Protein AF-A0AB35VF20-F1 (afdb_monomer)

Mean predicted aligned error: 8.43 Å

Secondary structure (DSSP, 8-state):
--HHHHHHHHHHHHHGGG--PPPSEEEEEE--B--SSS-EEEEEETTEEPPPB-TT-B-S--EEEEEEESS--TT----EEEEE--

Nearest PDB structures (foldseek):
  2jdp-assembly1_D  TM=2.711E-01  e=8.331E+00  Pseudomonas aeruginosa
  8oxy-assembly1_A  TM=2.132E-01  e=3.254E+00  Homo sapiens
  2dck-assembly1_A  TM=2.439E-01  e=7.459E+00  Bacillus sp. 41M-1
  7ay3-assembly1_A  TM=2.221E-01  e=5.657E+00  uncultured bacterium

Radius of gyration: 23.69 Å; Cα contacts (8 Å, |Δi|>4): 140; chains: 1; bounding box: 46×30×74 Å

Solvent-accessible surface area (backbone atoms only — not comparable to full-atom values): 5315 Å² total; per-residue (Å²): 145,73,65,70,63,58,56,53,51,54,52,56,60,63,60,60,77,74,71,77,75,81,68,69,56,40,76,40,71,30,69,50,73,39,92,41,88,49,32,35,73,43,37,25,40,72,86,30,58,44,59,76,28,49,46,64,27,51,61,98,58,70,26,80,46,35,83,37,64,64,68,88,60,92,88,77,78,81,53,77,50,72,46,58,56,132

Foldseek 3Di:
DPPPVVVVVVVVVVVVVPDDDDDQKDWAWDWDAAAAQWWWPWKDKQNHTFDTAHHRGTDPDTDIGDIDGPDDDPPDDIDMDTDTDD

Sequence (86 aa):
MRRPLALCLLTCLALQACSQSLPDRLGAPIEGYSHTSAAINYFMVNGNGGPNIGPYGGGGSQNCCVSLPRQWHPGLTVVVEWEKDP

pLDDT: mean 87.89, std 10.26, range [52.72, 97.81]

Structure (mmCIF, N/CA/C/O backbone):
data_AF-A0AB35VF20-F1
#
_entry.id   AF-A0AB35VF20-F1
#
loop_
_atom_site.group_PDB
_atom_site.id
_atom_site.type_symbol
_atom_site.label_atom_id
_atom_site.label_alt_id
_atom_site.label_comp_id
_atom_site.label_asym_id
_atom_site.label_entity_id
_atom_site.label_seq_id
_atom_site.pdbx_PDB_ins_code
_atom_site.Cartn_x
_atom_site.Cartn_y
_atom_site.Cartn_z
_atom_site.occupancy
_atom_site.B_iso_or_equiv
_atom_site.auth_seq_id
_atom_site.auth_comp_id
_atom_site.auth_asym_id
_atom_site.auth_atom_id
_atom_site.pdbx_PDB_model_num
ATOM 1 N N . MET A 1 1 ? -33.417 16.621 54.700 1.00 52.72 1 MET A N 1
ATOM 2 C CA . MET A 1 1 ? -32.836 15.345 54.220 1.00 52.72 1 MET A CA 1
ATOM 3 C C . MET A 1 1 ? -32.969 15.218 52.691 1.00 52.72 1 MET A C 1
ATOM 5 O O . MET A 1 1 ? -33.773 14.430 52.225 1.00 52.72 1 MET A O 1
ATOM 9 N N . ARG A 1 2 ? -32.269 16.035 51.879 1.00 59.03 2 ARG A N 1
ATOM 10 C CA . ARG A 1 2 ? -32.345 15.964 50.389 1.00 59.03 2 ARG A CA 1
ATOM 11 C C . ARG A 1 2 ? -31.007 16.193 49.657 1.00 59.03 2 ARG A C 1
ATOM 13 O O . ARG A 1 2 ? -30.950 16.108 48.440 1.00 59.03 2 ARG A O 1
ATOM 20 N N . ARG A 1 3 ? -29.922 16.465 50.391 1.00 60.81 3 ARG A N 1
ATOM 21 C CA . ARG A 1 3 ? -28.596 16.801 49.842 1.00 60.81 3 ARG A CA 1
ATOM 22 C C . ARG A 1 3 ? -27.704 15.628 49.375 1.00 60.81 3 ARG A C 1
ATOM 24 O O . ARG A 1 3 ? -26.896 15.887 48.490 1.00 60.81 3 ARG A O 1
ATOM 31 N N . PRO A 1 4 ? -27.808 14.378 49.881 1.00 63.34 4 PRO A N 1
ATOM 32 C CA . PRO A 1 4 ? -26.847 13.337 49.497 1.00 63.34 4 PRO A CA 1
ATOM 33 C C . PRO A 1 4 ? -27.094 12.813 48.075 1.00 63.34 4 PRO A C 1
ATOM 35 O O . PRO A 1 4 ? -26.150 12.447 47.385 1.00 63.34 4 PRO A O 1
ATOM 38 N N . LEU A 1 5 ? -28.347 12.848 47.606 1.00 70.62 5 LEU A N 1
ATOM 39 C CA . LEU A 1 5 ? -28.724 12.356 46.280 1.00 70.62 5 LEU A CA 1
ATOM 40 C C . LEU A 1 5 ? -28.141 13.225 45.153 1.00 70.62 5 LEU A C 1
ATOM 42 O O . LEU A 1 5 ? -27.648 12.700 44.163 1.00 70.62 5 LEU A O 1
ATOM 46 N N . ALA A 1 6 ? -28.156 14.552 45.329 1.00 75.56 6 ALA A N 1
ATOM 47 C CA . ALA A 1 6 ? -27.643 15.502 44.342 1.00 75.56 6 ALA A CA 1
ATOM 48 C C . ALA A 1 6 ? -26.118 15.403 44.176 1.00 75.56 6 ALA A C 1
ATOM 50 O O . ALA A 1 6 ? -25.621 15.443 43.054 1.00 75.56 6 ALA A O 1
ATOM 51 N N . LEU A 1 7 ? -25.385 15.220 45.281 1.00 76.81 7 LEU A N 1
ATOM 52 C CA . LEU A 1 7 ? -23.930 15.047 45.254 1.00 76.81 7 LEU A CA 1
ATOM 53 C C . LEU A 1 7 ? -23.536 13.732 44.565 1.00 76.81 7 LEU A C 1
ATOM 55 O O . LEU A 1 7 ? -22.613 13.717 43.760 1.00 76.81 7 LEU A O 1
ATOM 59 N N . CYS A 1 8 ? -24.287 12.658 44.824 1.00 77.50 8 CYS A N 1
ATOM 60 C CA . CYS A 1 8 ? -24.078 11.355 44.197 1.00 77.50 8 CYS A CA 1
ATOM 61 C C . CYS A 1 8 ? -24.361 11.390 42.680 1.00 77.50 8 CYS A C 1
ATOM 63 O O . CYS A 1 8 ? -23.612 10.825 41.885 1.00 77.50 8 CYS A O 1
ATOM 65 N N . LEU A 1 9 ? -25.396 12.123 42.255 1.00 79.25 9 LEU A N 1
ATOM 66 C CA . LEU A 1 9 ? -25.720 12.303 40.837 1.00 79.25 9 LEU A CA 1
ATOM 67 C C . LEU A 1 9 ? -24.614 13.066 40.086 1.00 79.25 9 LEU A C 1
ATOM 69 O O . LEU A 1 9 ? -24.210 12.654 39.001 1.00 79.25 9 LEU A O 1
ATOM 73 N N . LEU A 1 10 ? -24.097 14.143 40.689 1.00 80.75 10 LEU A N 1
ATOM 74 C CA .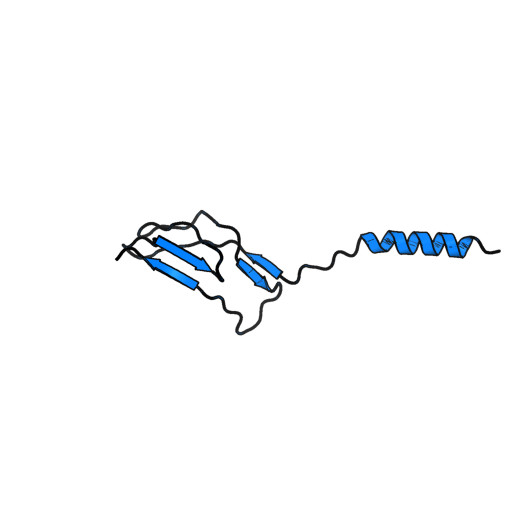 LEU A 1 10 ? -22.997 14.949 40.144 1.00 80.75 10 LEU A CA 1
ATOM 75 C C . LEU A 1 10 ? -21.706 14.134 40.002 1.00 80.75 10 LEU A C 1
ATOM 77 O O . LEU A 1 10 ? -21.025 14.248 38.985 1.00 80.75 10 LEU A O 1
ATOM 81 N N . THR A 1 11 ? -21.396 13.269 40.974 1.00 79.19 11 THR A N 1
ATOM 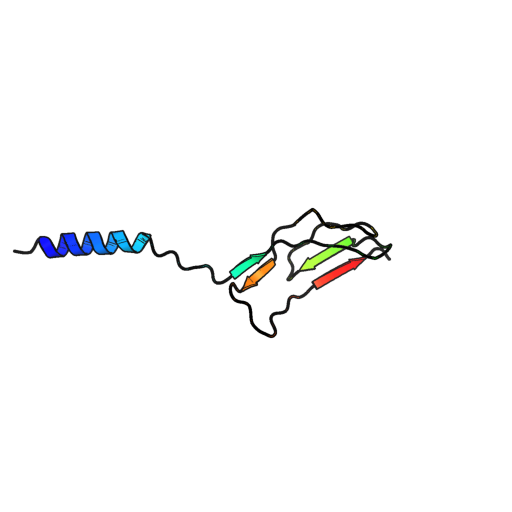82 C CA . THR A 1 11 ? -20.249 12.358 40.865 1.00 79.19 11 THR A CA 1
ATOM 83 C C . THR A 1 11 ? -20.442 11.332 39.749 1.00 79.19 11 THR A C 1
ATOM 85 O O . THR A 1 11 ? -19.531 11.136 38.955 1.00 79.19 11 THR A O 1
ATOM 88 N N . CYS A 1 12 ? -21.626 10.731 39.606 1.00 75.94 12 CYS A N 1
ATOM 89 C CA . CYS A 1 12 ? -21.882 9.756 38.542 1.00 75.94 12 CYS A CA 1
ATOM 90 C C . CYS A 1 12 ? -21.798 10.372 37.135 1.00 75.94 12 CYS A C 1
ATOM 92 O O . CYS A 1 12 ? -21.268 9.737 36.227 1.00 75.94 12 CYS A O 1
ATOM 94 N N . LEU A 1 13 ? -22.271 11.612 36.960 1.00 75.06 13 LEU A N 1
ATOM 95 C CA . LEU A 1 13 ? -22.146 12.365 35.705 1.00 75.06 13 LEU A CA 1
ATOM 96 C C . LEU A 1 13 ? -20.680 12.677 35.363 1.00 75.06 13 LEU A C 1
ATOM 98 O O . LEU A 1 13 ? -20.290 12.569 34.204 1.00 75.06 13 LEU A O 1
ATOM 102 N N . ALA A 1 14 ? -19.849 12.994 36.362 1.00 74.88 14 ALA A N 1
ATOM 103 C CA . ALA A 1 14 ? -18.418 13.227 36.160 1.00 74.88 14 ALA A CA 1
ATOM 104 C C . ALA A 1 14 ? -17.647 11.954 35.751 1.00 74.88 14 ALA A C 1
ATOM 106 O O . ALA A 1 14 ? -16.653 12.049 35.034 1.00 74.88 14 ALA A O 1
ATOM 107 N N . LEU A 1 15 ? -18.111 10.761 36.149 1.00 69.50 15 LEU A N 1
ATOM 108 C CA . LEU A 1 15 ? -17.482 9.487 35.770 1.00 69.50 15 LEU A CA 1
ATOM 109 C C . LEU A 1 15 ? -17.764 9.048 34.319 1.00 69.50 15 LEU A C 1
ATOM 111 O O . LEU A 1 15 ? -17.050 8.186 33.807 1.00 69.50 15 LEU A O 1
ATOM 115 N N . GLN A 1 16 ? -18.747 9.633 33.627 1.00 69.50 16 GLN A N 1
ATOM 116 C CA . GLN A 1 16 ? -19.047 9.278 32.229 1.00 69.50 16 GLN A CA 1
ATOM 117 C C . GLN A 1 16 ? -18.024 9.841 31.225 1.00 69.50 16 GLN A C 1
ATOM 119 O O . GLN A 1 16 ? -17.980 9.400 30.080 1.00 69.50 16 GLN A O 1
ATOM 124 N N . ALA A 1 17 ? -17.152 10.766 31.644 1.00 67.19 17 ALA A N 1
ATOM 125 C CA . ALA A 1 17 ? -16.139 11.369 30.774 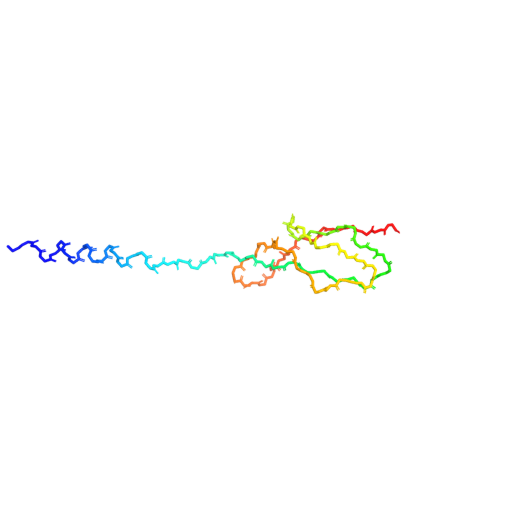1.00 67.19 17 ALA A CA 1
ATOM 126 C C . ALA A 1 17 ? -15.003 10.406 30.360 1.00 67.19 17 ALA A C 1
ATOM 128 O O . ALA A 1 17 ? -14.253 10.711 29.435 1.00 67.19 17 ALA A O 1
ATOM 129 N N . CYS A 1 18 ? -14.874 9.241 31.010 1.00 72.31 18 CYS A N 1
ATOM 130 C CA . CYS A 1 18 ? -13.798 8.277 30.745 1.00 72.31 18 CYS A CA 1
ATOM 131 C C . CYS A 1 18 ? -14.195 7.098 29.840 1.00 72.31 18 CYS A C 1
ATOM 133 O O . CYS A 1 18 ? -13.356 6.238 29.575 1.00 72.31 18 CYS A O 1
ATOM 135 N N . SER A 1 19 ? -15.434 7.018 29.343 1.00 72.69 19 SER A N 1
ATOM 136 C CA . SER A 1 19 ? -15.831 5.942 28.425 1.00 72.69 19 SER A CA 1
ATOM 137 C C . SER A 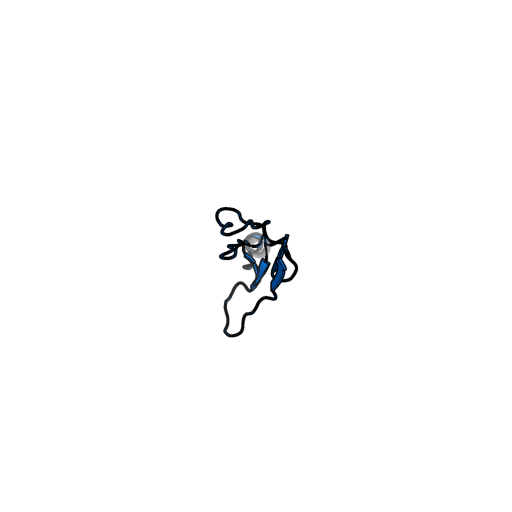1 19 ? -15.573 6.335 26.967 1.00 72.69 19 SER A C 1
ATOM 139 O O . SER A 1 19 ? -16.499 6.692 26.240 1.00 72.69 19 SER A O 1
ATOM 141 N N . GLN A 1 20 ? -14.315 6.286 26.522 1.00 74.31 20 GLN A N 1
ATOM 142 C CA . GLN A 1 20 ? -14.019 6.361 25.089 1.00 74.31 20 GLN A CA 1
ATOM 143 C C . GLN A 1 20 ? -14.375 5.022 24.436 1.00 74.31 20 GLN A C 1
ATOM 145 O O . GLN A 1 20 ? -13.792 3.984 24.751 1.00 74.31 20 GLN A O 1
ATOM 150 N N . SER A 1 21 ? -15.354 5.037 23.531 1.00 81.75 21 SER A N 1
ATOM 151 C CA . SER A 1 21 ? -15.625 3.895 22.661 1.00 81.75 21 SER A CA 1
ATOM 152 C C . SER A 1 21 ? -14.431 3.664 21.737 1.00 81.75 21 SER A C 1
ATOM 154 O O . SER A 1 21 ? -13.875 4.617 21.187 1.00 81.75 21 SER A O 1
ATOM 156 N N . LEU A 1 22 ? -14.054 2.402 21.536 1.00 87.50 22 LEU A N 1
ATOM 157 C CA . LEU A 1 22 ? -13.041 2.052 20.543 1.00 87.50 22 LEU A CA 1
ATOM 158 C C . LEU A 1 22 ? -13.511 2.485 19.144 1.00 87.50 22 LEU A C 1
ATOM 160 O O . LEU A 1 22 ? -14.691 2.316 18.838 1.00 87.50 22 LEU A O 1
ATOM 164 N N . PRO A 1 23 ? -12.618 2.999 18.283 1.00 90.12 23 PRO A N 1
ATOM 165 C CA . PRO A 1 23 ? -12.994 3.366 16.926 1.00 90.12 23 PRO A CA 1
ATOM 166 C C . PRO A 1 23 ? -13.362 2.116 16.119 1.00 90.12 23 PRO A C 1
ATOM 168 O O . PRO A 1 23 ? -12.679 1.094 16.181 1.00 90.12 23 PRO A O 1
ATOM 171 N N . ASP A 1 24 ? -14.426 2.193 15.323 1.00 92.44 24 ASP A N 1
ATOM 172 C CA . ASP A 1 24 ? -14.852 1.072 14.474 1.00 92.44 24 ASP A CA 1
ATOM 173 C C . ASP A 1 24 ? -13.994 0.915 13.213 1.00 92.44 24 ASP A C 1
ATOM 175 O O . ASP A 1 24 ? -14.021 -0.132 12.561 1.00 92.44 24 ASP A O 1
ATOM 179 N N . ARG A 1 25 ? -13.188 1.933 12.887 1.00 93.50 25 ARG A N 1
ATOM 180 C CA . ARG A 1 25 ? -12.223 1.911 11.788 1.00 93.50 25 ARG A CA 1
ATOM 181 C C . ARG A 1 25 ? -10.850 2.375 12.249 1.00 93.50 25 ARG A C 1
ATOM 183 O O . ARG A 1 25 ? -10.737 3.275 13.074 1.00 93.50 25 ARG A O 1
ATOM 190 N N .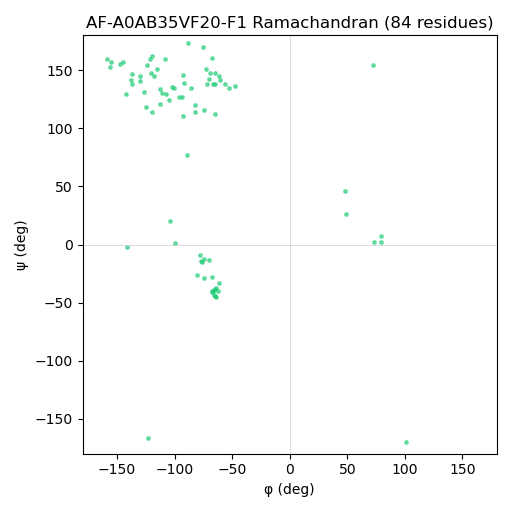 LEU A 1 26 ? -9.814 1.775 11.680 1.00 93.69 26 LEU A N 1
ATOM 191 C CA . LEU A 1 26 ? -8.415 2.097 11.927 1.00 93.69 26 LEU A CA 1
ATOM 192 C C . LEU A 1 26 ? -7.770 2.582 10.626 1.00 93.69 26 LEU A C 1
ATOM 194 O O . LEU A 1 26 ? -8.114 2.107 9.543 1.00 93.69 26 LEU A O 1
ATOM 198 N N . GLY A 1 27 ? -6.842 3.532 10.734 1.00 93.44 27 GLY A N 1
ATOM 199 C CA . GLY A 1 27 ? -5.956 3.887 9.630 1.00 93.44 27 GLY A CA 1
ATOM 200 C C . GLY A 1 27 ? -4.791 2.906 9.583 1.00 93.44 27 GLY A C 1
ATOM 201 O O . GLY A 1 27 ? -4.052 2.802 10.559 1.00 93.44 27 GLY A O 1
ATOM 202 N N . ALA A 1 28 ? -4.637 2.187 8.475 1.00 92.69 28 ALA A N 1
ATOM 203 C CA . ALA A 1 28 ? -3.477 1.340 8.231 1.00 92.69 28 ALA A CA 1
ATOM 204 C C . ALA A 1 28 ? -2.512 2.034 7.255 1.00 92.69 28 ALA A C 1
ATOM 206 O O . ALA A 1 28 ? -2.969 2.604 6.258 1.00 92.69 28 ALA A O 1
ATOM 207 N N . PRO A 1 29 ? -1.196 2.012 7.523 1.00 93.62 29 PRO A N 1
ATOM 208 C CA . PRO A 1 29 ? -0.210 2.562 6.605 1.00 93.62 29 PRO A CA 1
ATOM 209 C C . PRO A 1 29 ? -0.179 1.770 5.294 1.00 93.62 29 PRO A C 1
ATOM 211 O O . PRO A 1 29 ? -0.410 0.561 5.273 1.00 93.62 29 PRO A O 1
ATOM 214 N N . ILE A 1 30 ? 0.117 2.469 4.205 1.00 94.81 30 ILE A N 1
ATOM 215 C CA . ILE A 1 30 ? 0.277 1.911 2.866 1.00 94.81 30 ILE A CA 1
ATOM 216 C C . ILE A 1 30 ? 1.770 1.871 2.548 1.00 94.81 30 ILE A C 1
ATOM 218 O O . ILE A 1 30 ? 2.448 2.898 2.576 1.00 94.81 30 ILE A O 1
ATOM 222 N N . GLU A 1 31 ? 2.263 0.685 2.210 1.00 94.50 31 GLU A N 1
ATOM 223 C CA . GLU A 1 31 ? 3.638 0.429 1.788 1.00 94.50 31 GLU A CA 1
ATOM 224 C C . GLU A 1 31 ? 3.615 -0.374 0.491 1.00 94.50 31 GLU A C 1
ATOM 226 O O . GLU A 1 31 ? 2.769 -1.251 0.308 1.00 94.50 31 GLU A O 1
ATOM 231 N N . GLY A 1 32 ? 4.522 -0.046 -0.423 1.00 93.38 32 GLY A N 1
ATOM 232 C CA . GLY A 1 32 ? 4.601 -0.670 -1.735 1.00 93.38 32 GLY A CA 1
ATOM 233 C C . GLY A 1 32 ? 5.951 -1.333 -1.970 1.00 93.38 32 GLY A C 1
ATOM 234 O O . GLY A 1 32 ? 6.979 -0.848 -1.495 1.00 93.38 32 GLY A O 1
ATOM 235 N N . TYR A 1 33 ? 5.939 -2.424 -2.734 1.00 93.94 33 TYR A N 1
ATOM 236 C CA . TYR A 1 33 ? 7.134 -3.145 -3.162 1.00 93.94 33 TYR A CA 1
ATOM 237 C C . TYR A 1 33 ? 6.951 -3.635 -4.603 1.00 93.94 33 TYR A C 1
ATOM 239 O O . TYR A 1 33 ? 5.930 -4.245 -4.923 1.00 93.94 33 TYR A O 1
ATOM 247 N N . SER A 1 34 ? 7.916 -3.359 -5.482 1.00 93.44 34 SER A N 1
ATOM 248 C CA . SER A 1 34 ? 7.890 -3.761 -6.892 1.00 93.44 34 SER A CA 1
ATOM 249 C C . SER A 1 34 ? 8.944 -4.828 -7.156 1.00 93.44 34 SER A C 1
ATOM 251 O O . SER A 1 34 ? 10.114 -4.656 -6.836 1.00 93.44 34 SER A O 1
ATOM 253 N N . HIS A 1 35 ? 8.537 -5.919 -7.805 1.00 93.62 35 HIS A N 1
ATOM 254 C CA . HIS A 1 35 ? 9.431 -6.978 -8.292 1.00 93.62 35 HIS A CA 1
ATOM 255 C C . HIS A 1 35 ? 9.643 -6.905 -9.811 1.00 93.62 35 HIS A C 1
ATOM 257 O O . HIS A 1 35 ? 9.994 -7.900 -10.443 1.00 93.62 35 HIS A O 1
ATOM 263 N N . THR A 1 36 ? 9.377 -5.747 -10.417 1.00 93.88 36 THR A N 1
ATOM 264 C CA . THR A 1 36 ? 9.424 -5.563 -11.872 1.00 93.88 36 THR A CA 1
ATOM 265 C C . THR A 1 36 ? 10.457 -4.512 -12.264 1.00 93.88 36 THR A C 1
ATOM 267 O O . THR A 1 36 ? 10.876 -3.700 -11.440 1.00 93.88 36 THR A O 1
ATOM 270 N N . SER A 1 37 ? 10.861 -4.517 -13.537 1.00 95.31 37 SER A N 1
ATOM 271 C CA . SER A 1 37 ? 11.791 -3.531 -14.096 1.00 95.31 37 SER A CA 1
ATOM 272 C C . SER A 1 37 ? 11.155 -2.177 -14.422 1.00 95.31 37 SER A C 1
ATOM 274 O O . SER A 1 37 ? 11.881 -1.255 -14.777 1.00 95.31 37 SER A O 1
ATOM 276 N N . ALA A 1 38 ? 9.828 -2.058 -14.351 1.00 95.06 38 ALA A N 1
ATOM 277 C CA . ALA A 1 38 ? 9.117 -0.804 -14.574 1.00 95.06 38 ALA A CA 1
ATOM 278 C C . ALA A 1 38 ? 8.898 -0.083 -13.238 1.00 95.06 38 ALA A C 1
ATOM 280 O O . ALA A 1 38 ? 8.680 -0.737 -12.210 1.00 95.06 38 ALA A O 1
ATOM 281 N N . ALA A 1 39 ? 8.940 1.251 -13.244 1.00 94.31 39 ALA A N 1
ATOM 282 C CA . ALA A 1 39 ? 8.500 2.010 -12.083 1.00 94.31 39 ALA A CA 1
ATOM 283 C C . ALA A 1 39 ? 6.972 1.955 -11.977 1.00 94.31 39 ALA A C 1
ATOM 285 O O . ALA A 1 39 ? 6.267 1.826 -12.979 1.00 94.31 39 ALA A O 1
ATOM 286 N N . ILE A 1 40 ? 6.465 2.052 -10.752 1.00 94.94 40 ILE A N 1
ATOM 287 C CA . ILE A 1 40 ? 5.046 2.279 -10.485 1.00 94.94 40 ILE A CA 1
ATOM 288 C C . ILE A 1 40 ? 4.869 3.788 -10.361 1.00 94.94 40 ILE A C 1
ATOM 290 O O . ILE A 1 40 ? 5.348 4.391 -9.396 1.00 94.94 40 ILE A O 1
ATOM 294 N N . ASN A 1 41 ? 4.198 4.378 -11.349 1.00 93.44 41 ASN A N 1
ATOM 295 C CA . ASN A 1 41 ? 3.961 5.817 -11.447 1.00 93.44 41 ASN A CA 1
ATOM 296 C C . ASN A 1 41 ? 3.098 6.301 -10.291 1.00 93.44 41 ASN A C 1
ATOM 298 O O . ASN A 1 41 ? 3.398 7.311 -9.658 1.00 93.44 41 ASN A O 1
ATOM 302 N N . TYR A 1 42 ? 2.035 5.552 -10.008 1.00 93.44 42 TYR A N 1
ATOM 303 C CA . TYR A 1 42 ? 1.199 5.757 -8.841 1.00 93.44 42 TYR A CA 1
ATOM 304 C C . TYR A 1 42 ? 0.497 4.461 -8.459 1.00 93.44 42 TYR A C 1
ATOM 306 O O . TYR A 1 42 ? 0.266 3.577 -9.288 1.00 93.44 42 TYR A O 1
ATO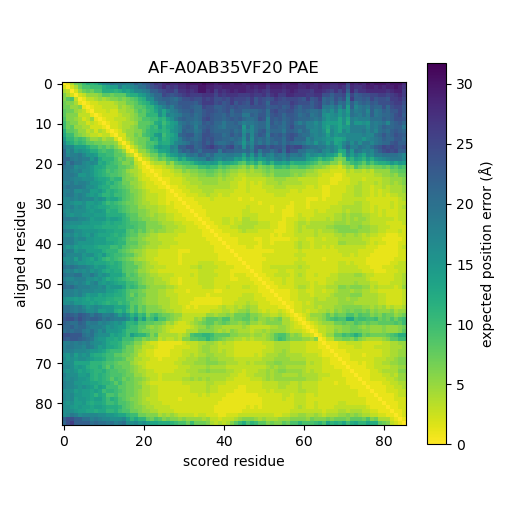M 314 N N . PHE A 1 43 ? 0.098 4.384 -7.194 1.00 94.94 43 PHE A N 1
ATOM 315 C CA . PHE A 1 43 ? -0.901 3.428 -6.757 1.00 94.94 43 PHE A CA 1
ATOM 316 C C . PHE A 1 43 ? -1.742 3.997 -5.618 1.00 94.94 43 PHE A C 1
ATOM 318 O O . PHE A 1 43 ? -1.307 4.886 -4.881 1.00 94.94 43 PHE A O 1
ATOM 325 N N . MET A 1 44 ? -2.956 3.481 -5.475 1.00 95.31 44 MET A N 1
ATOM 326 C CA . MET A 1 44 ? -3.905 3.857 -4.440 1.00 95.31 44 MET A CA 1
ATOM 327 C C . MET A 1 44 ? -4.577 2.619 -3.859 1.00 95.31 44 MET A C 1
ATOM 329 O O . MET A 1 44 ? -4.840 1.650 -4.569 1.00 95.31 44 MET A O 1
ATOM 333 N N . VAL A 1 45 ? -4.900 2.673 -2.568 1.00 96.00 45 VAL A N 1
ATOM 334 C CA . VAL A 1 45 ? -5.681 1.653 -1.862 1.00 96.00 45 VAL A CA 1
ATOM 335 C C . VAL A 1 45 ? -6.947 2.309 -1.326 1.00 96.00 45 VAL A C 1
ATOM 337 O O . VAL A 1 45 ? -6.879 3.194 -0.472 1.00 96.00 45 VAL A O 1
ATOM 340 N N . ASN A 1 46 ? -8.114 1.908 -1.837 1.00 95.31 46 ASN A N 1
ATOM 341 C CA . ASN A 1 46 ? -9.398 2.570 -1.571 1.00 95.31 46 ASN A CA 1
ATOM 342 C C . ASN A 1 46 ? -9.305 4.105 -1.748 1.00 95.31 46 ASN A C 1
ATOM 344 O O . ASN A 1 46 ? -9.703 4.862 -0.860 1.00 95.31 46 ASN A O 1
ATOM 348 N N . GLY A 1 47 ? -8.689 4.559 -2.846 1.00 94.31 47 GLY A N 1
ATOM 349 C CA . GLY A 1 47 ? -8.489 5.981 -3.159 1.00 94.31 47 GLY A CA 1
ATOM 350 C C . GLY A 1 47 ? -7.431 6.714 -2.319 1.00 94.31 47 GLY A C 1
ATOM 351 O O . GLY A 1 47 ? -7.243 7.911 -2.508 1.00 94.31 47 GLY A O 1
ATOM 352 N N . ASN A 1 48 ? -6.732 6.038 -1.397 1.00 94.38 48 ASN A N 1
ATOM 353 C CA . ASN A 1 48 ? -5.635 6.633 -0.624 1.00 94.38 48 ASN A CA 1
ATOM 354 C C . ASN A 1 48 ? -4.287 6.309 -1.273 1.00 94.38 48 ASN A C 1
ATOM 356 O O . ASN A 1 48 ? -3.996 5.142 -1.528 1.00 94.38 48 ASN A O 1
ATOM 360 N N . GLY A 1 49 ? -3.476 7.334 -1.538 1.00 93.06 49 GLY A N 1
ATOM 361 C CA . GLY A 1 49 ? -2.227 7.211 -2.292 1.00 93.06 49 GLY A CA 1
ATOM 362 C C . GLY A 1 49 ? -1.097 6.508 -1.541 1.00 93.06 49 GLY A C 1
ATOM 363 O O . GLY A 1 49 ? -0.846 6.776 -0.364 1.00 93.06 49 GLY A O 1
ATOM 364 N N . GLY A 1 50 ? -0.385 5.638 -2.252 1.00 92.75 50 GLY A N 1
ATOM 365 C CA . GLY A 1 50 ? 0.870 5.042 -1.808 1.00 92.75 50 GLY A CA 1
ATOM 366 C C . GLY A 1 50 ? 2.108 5.874 -2.180 1.00 92.75 50 GLY A C 1
ATOM 367 O O . GLY A 1 50 ? 1.987 6.893 -2.864 1.00 92.75 50 GLY A O 1
ATOM 368 N N . PRO A 1 51 ? 3.304 5.479 -1.707 1.00 90.44 51 PRO A N 1
ATOM 369 C CA . PRO A 1 51 ? 4.571 6.080 -2.128 1.00 90.44 51 PRO A CA 1
ATOM 370 C C . PRO A 1 51 ? 4.897 5.781 -3.603 1.00 90.44 51 PRO A C 1
ATOM 372 O O . PRO A 1 51 ? 4.411 4.812 -4.175 1.00 90.44 51 PRO A O 1
ATOM 375 N N . ASN A 1 52 ? 5.783 6.562 -4.219 1.00 88.88 52 ASN A N 1
ATOM 376 C CA . ASN A 1 52 ? 6.326 6.208 -5.537 1.00 88.88 52 ASN A CA 1
ATOM 377 C C . ASN A 1 52 ? 7.261 4.994 -5.409 1.00 88.88 52 ASN A C 1
ATOM 379 O O . ASN A 1 52 ? 8.025 4.908 -4.444 1.00 88.88 52 ASN A O 1
ATOM 383 N N . ILE A 1 53 ? 7.244 4.078 -6.383 1.00 93.81 53 ILE A N 1
ATOM 384 C CA . ILE A 1 53 ? 8.061 2.854 -6.343 1.00 93.81 53 ILE A CA 1
ATOM 385 C C . ILE A 1 53 ? 8.913 2.756 -7.608 1.00 93.81 53 ILE A C 1
ATOM 387 O O . ILE A 1 53 ? 8.387 2.644 -8.713 1.00 93.81 53 ILE A O 1
ATOM 391 N N . GLY A 1 54 ? 10.237 2.759 -7.447 1.00 94.25 54 GLY A N 1
ATOM 392 C CA . GLY A 1 54 ? 11.167 2.499 -8.549 1.00 94.25 54 GLY A CA 1
ATOM 393 C C . GLY A 1 54 ? 11.251 1.011 -8.937 1.00 94.25 54 GLY A C 1
ATOM 394 O O . GLY A 1 54 ? 10.763 0.149 -8.200 1.00 94.25 54 GLY A O 1
ATOM 395 N N . PRO A 1 55 ? 11.905 0.685 -10.068 1.00 95.31 55 PRO A N 1
ATOM 396 C CA . PRO A 1 55 ? 12.165 -0.694 -10.482 1.00 95.31 55 PRO A CA 1
ATOM 397 C C . PRO A 1 55 ? 12.852 -1.516 -9.390 1.00 95.31 55 PRO A C 1
ATOM 399 O O . PRO A 1 55 ? 13.816 -1.045 -8.786 1.00 95.31 55 PRO A O 1
ATOM 402 N N . TYR A 1 56 ? 12.375 -2.741 -9.155 1.00 95.06 56 TYR A N 1
ATOM 403 C CA . TYR A 1 56 ? 12.886 -3.654 -8.117 1.00 95.06 56 TYR A CA 1
ATOM 404 C C . TYR A 1 56 ? 13.038 -3.013 -6.723 1.00 95.06 56 TYR A C 1
ATOM 406 O O . TYR A 1 56 ? 13.900 -3.411 -5.938 1.00 95.06 56 TYR A O 1
ATOM 414 N N . GLY A 1 57 ? 12.244 -1.978 -6.443 1.00 93.50 57 GLY A N 1
ATOM 415 C CA . GLY A 1 57 ? 12.374 -1.137 -5.263 1.00 93.50 57 GLY A CA 1
ATOM 416 C C . GLY A 1 57 ? 11.104 -1.082 -4.426 1.00 93.50 57 GLY A C 1
ATOM 417 O O . GLY A 1 57 ? 10.164 -1.859 -4.598 1.00 93.50 57 GLY A O 1
ATOM 418 N N . GLY A 1 58 ? 11.082 -0.115 -3.515 1.00 92.25 58 GLY A N 1
ATOM 419 C CA . GLY A 1 58 ? 10.053 0.017 -2.491 1.00 92.25 58 GLY A CA 1
ATOM 420 C C . GLY A 1 58 ? 10.532 -0.497 -1.138 1.00 92.25 58 GLY A C 1
ATOM 421 O O . GLY A 1 58 ? 11.716 -0.774 -0.944 1.00 92.25 58 GLY A O 1
ATOM 422 N N . GLY A 1 59 ? 9.597 -0.602 -0.201 1.00 86.38 59 GLY A N 1
ATOM 423 C CA . GLY A 1 59 ? 9.895 -0.891 1.198 1.00 86.38 59 GLY A CA 1
ATOM 424 C C . GLY A 1 59 ? 10.537 0.286 1.951 1.00 86.38 59 GLY A C 1
ATOM 425 O O . GLY A 1 59 ? 11.179 1.161 1.370 1.00 86.38 59 GLY A O 1
ATOM 426 N N . GLY A 1 60 ? 10.361 0.323 3.271 1.00 81.38 60 GLY A N 1
ATOM 427 C CA . GLY A 1 60 ? 11.017 1.284 4.167 1.00 81.38 60 GLY A CA 1
ATOM 428 C C . GLY A 1 60 ? 10.397 2.686 4.199 1.00 81.38 60 GLY A C 1
ATOM 429 O O . GLY A 1 60 ? 10.895 3.554 4.916 1.00 81.38 60 GLY A O 1
ATOM 430 N N . SER A 1 61 ? 9.306 2.916 3.465 1.00 84.00 61 SER A N 1
ATOM 431 C CA . SER A 1 61 ? 8.522 4.151 3.503 1.00 84.00 61 SER A CA 1
ATOM 432 C C . SER A 1 61 ? 7.033 3.830 3.502 1.00 84.00 61 SER A C 1
ATOM 434 O O . SER A 1 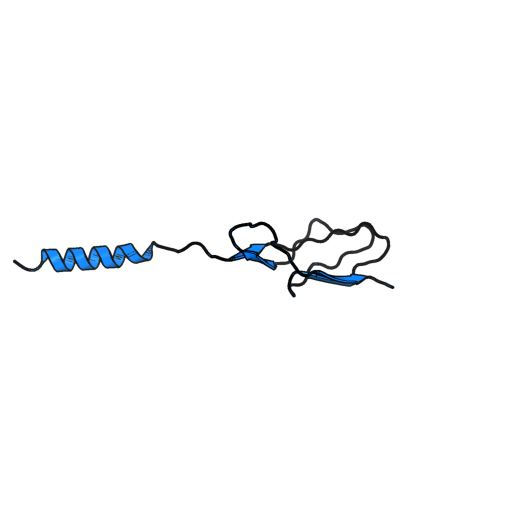61 ? 6.578 2.949 2.771 1.00 84.00 61 SER A O 1
ATOM 436 N N . GLN A 1 62 ? 6.281 4.550 4.330 1.00 89.25 62 GLN A N 1
ATOM 437 C CA . GLN A 1 62 ? 4.849 4.355 4.505 1.00 89.25 62 GLN A CA 1
ATOM 438 C C . GLN A 1 62 ? 4.105 5.669 4.295 1.00 89.25 62 GLN A C 1
ATOM 440 O O . GLN A 1 62 ? 4.440 6.681 4.914 1.00 89.25 62 GLN A O 1
ATOM 445 N N . ASN A 1 63 ? 3.051 5.624 3.481 1.00 88.69 63 ASN A N 1
ATOM 446 C CA . ASN A 1 63 ? 2.090 6.713 3.351 1.00 88.69 63 ASN A CA 1
ATOM 447 C C . ASN A 1 63 ? 0.837 6.385 4.164 1.00 88.69 63 ASN A C 1
ATOM 449 O O . ASN A 1 63 ? 0.309 5.275 4.110 1.00 88.69 63 ASN A O 1
ATOM 453 N N . CYS A 1 64 ? 0.344 7.352 4.928 1.00 84.31 64 CYS A N 1
ATOM 454 C CA . CYS A 1 64 ? -0.893 7.194 5.685 1.00 84.31 64 CYS A CA 1
ATOM 455 C C . CYS A 1 64 ? -2.098 7.682 4.864 1.00 84.31 64 CYS A C 1
ATOM 457 O O . CYS A 1 64 ? -2.012 8.732 4.236 1.00 84.31 64 CYS A O 1
ATOM 459 N N . CYS A 1 65 ? -3.251 7.009 4.866 1.00 90.94 65 CYS A N 1
ATOM 460 C CA . CYS A 1 65 ? -3.574 5.683 5.409 1.00 90.94 65 CYS A CA 1
ATOM 461 C C . CYS A 1 65 ? -4.793 5.121 4.662 1.00 90.94 65 CYS A C 1
ATOM 463 O O . CYS A 1 65 ? -5.673 5.880 4.267 1.00 90.94 65 CYS A O 1
ATOM 465 N N . VAL A 1 66 ? -4.933 3.797 4.579 1.00 94.06 66 VAL A N 1
ATOM 466 C CA . VAL A 1 66 ? -6.206 3.166 4.197 1.00 94.06 66 VAL A CA 1
ATOM 467 C C . VAL A 1 66 ? -7.099 2.989 5.428 1.00 94.06 66 VAL A C 1
ATOM 469 O O . VAL A 1 66 ? -6.651 2.535 6.479 1.00 94.06 66 VAL A O 1
ATOM 472 N N . SER A 1 67 ? -8.383 3.336 5.313 1.00 93.38 67 SER A N 1
ATOM 473 C CA . SER A 1 67 ? -9.361 3.112 6.384 1.00 93.38 67 SER A CA 1
ATOM 474 C C . SER A 1 67 ? -9.882 1.673 6.355 1.00 93.38 67 SER A C 1
ATOM 476 O O . SER A 1 67 ? -10.603 1.296 5.427 1.00 93.38 67 SER A O 1
ATOM 478 N N . LEU A 1 68 ? -9.583 0.883 7.384 1.00 94.62 68 LEU A N 1
ATOM 479 C CA . LEU A 1 68 ? -9.999 -0.518 7.523 1.00 94.62 68 LEU A CA 1
ATOM 480 C C . LEU A 1 68 ? -10.945 -0.695 8.717 1.00 94.62 68 LEU A C 1
ATOM 482 O O . LEU A 1 68 ? -10.835 0.060 9.683 1.00 94.62 68 LEU A O 1
ATOM 486 N N . PRO A 1 69 ? -11.872 -1.669 8.696 1.00 95.12 69 PRO A N 1
ATOM 487 C CA . PRO A 1 69 ? -12.632 -2.012 9.893 1.00 95.12 69 PRO A CA 1
ATOM 488 C C . PRO A 1 69 ? -11.686 -2.492 11.000 1.00 95.12 69 PRO A C 1
ATOM 490 O O . PRO A 1 69 ? -10.688 -3.161 10.735 1.00 95.12 69 PRO A O 1
ATOM 493 N N . ARG A 1 70 ? -12.013 -2.177 12.257 1.00 94.25 70 ARG A N 1
ATOM 494 C CA . ARG A 1 70 ? -11.213 -2.606 13.416 1.00 94.25 70 ARG A CA 1
ATOM 495 C C . ARG A 1 70 ? -11.140 -4.130 13.548 1.00 94.25 70 ARG A C 1
ATOM 497 O O . ARG A 1 70 ? -10.148 -4.650 14.047 1.00 94.25 70 ARG A O 1
ATOM 504 N N . GLN A 1 71 ? -12.198 -4.835 13.154 1.00 94.25 71 GLN A N 1
ATOM 505 C CA . GLN A 1 71 ? -12.262 -6.294 13.203 1.00 94.25 71 GLN A CA 1
ATOM 506 C C . GLN A 1 71 ? -12.166 -6.870 11.795 1.00 94.25 71 GLN A C 1
ATOM 508 O O . GLN A 1 71 ? -12.902 -6.462 10.895 1.00 94.25 71 GLN A O 1
ATOM 51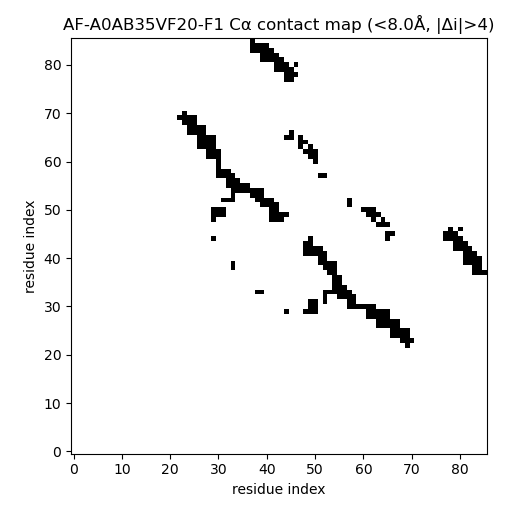3 N N . TRP A 1 72 ? -11.266 -7.835 11.621 1.00 94.88 72 TRP A N 1
ATOM 514 C CA . TRP A 1 72 ? -11.176 -8.612 10.394 1.00 94.88 72 TRP A CA 1
ATOM 515 C C . TRP A 1 72 ? -12.389 -9.536 10.248 1.00 94.88 72 TRP A C 1
ATOM 517 O O . TRP A 1 72 ? -12.909 -10.060 11.233 1.00 94.88 72 TRP A O 1
ATOM 527 N N . HIS A 1 73 ? -12.797 -9.774 9.004 1.00 95.44 73 HIS A N 1
ATOM 528 C CA . HIS A 1 73 ? -13.787 -10.783 8.657 1.00 95.44 73 HIS A CA 1
ATOM 529 C C . HIS A 1 73 ? -13.454 -11.422 7.297 1.00 95.44 73 HIS A C 1
ATOM 531 O O . HIS A 1 73 ? -12.788 -10.794 6.464 1.00 95.44 73 HIS A O 1
ATOM 537 N N . PRO A 1 74 ? -13.947 -12.646 7.024 1.00 97.81 74 PRO A N 1
ATOM 538 C CA . PRO A 1 74 ? -13.858 -13.241 5.696 1.00 97.81 74 PRO A CA 1
ATOM 539 C C . PRO A 1 74 ? -14.487 -12.330 4.634 1.00 97.81 74 PRO A C 1
ATOM 541 O O . PRO A 1 74 ? -15.538 -11.728 4.863 1.00 97.81 74 PRO A O 1
ATOM 544 N N . GLY A 1 75 ? -13.835 -12.217 3.475 1.00 96.81 75 GLY A N 1
ATOM 545 C CA . GLY A 1 75 ? -14.291 -11.358 2.377 1.00 96.81 75 GLY A CA 1
ATOM 546 C C . GLY A 1 75 ? -13.965 -9.869 2.536 1.00 96.81 75 GLY A C 1
ATOM 547 O O . GLY A 1 75 ? -14.418 -9.073 1.721 1.00 96.81 75 GLY A O 1
ATOM 548 N N . LEU A 1 76 ? -13.186 -9.470 3.549 1.00 95.75 76 LEU A N 1
ATOM 549 C CA . LEU A 1 76 ? -12.650 -8.112 3.620 1.00 95.75 76 LEU A CA 1
ATOM 550 C C . LEU A 1 76 ? -11.672 -7.873 2.459 1.00 95.75 76 LEU A C 1
ATOM 552 O O . LEU A 1 76 ? -10.592 -8.460 2.418 1.00 95.75 76 LEU A O 1
ATOM 556 N N . THR A 1 77 ? -12.053 -7.000 1.529 1.00 95.31 77 THR A N 1
ATOM 557 C CA . THR A 1 77 ? -11.256 -6.637 0.351 1.00 95.31 77 THR A CA 1
ATOM 558 C C . THR A 1 77 ? -10.963 -5.143 0.313 1.00 95.31 77 THR A C 1
ATOM 560 O O . THR A 1 77 ? -11.674 -4.331 0.905 1.00 95.31 77 THR A O 1
ATOM 563 N N . VAL A 1 78 ? -9.932 -4.779 -0.443 1.00 95.00 78 VAL A N 1
ATOM 564 C CA . VAL A 1 78 ? -9.621 -3.397 -0.813 1.00 95.00 78 VAL A CA 1
ATOM 565 C C . VAL A 1 78 ? -9.555 -3.293 -2.330 1.00 95.00 78 VAL A C 1
ATOM 567 O O . VAL A 1 78 ? -9.278 -4.281 -3.010 1.00 95.00 78 VAL A O 1
ATOM 570 N N . VAL A 1 79 ? -9.803 -2.101 -2.857 1.00 96.62 79 VAL A N 1
ATOM 571 C CA . VAL A 1 79 ? -9.594 -1.791 -4.271 1.00 96.62 79 VAL A CA 1
ATOM 572 C C . VAL A 1 79 ? -8.208 -1.188 -4.421 1.00 96.62 79 VAL A C 1
ATOM 574 O O . VAL A 1 79 ? -7.872 -0.236 -3.714 1.00 96.62 79 VAL A O 1
ATOM 577 N N . VAL A 1 80 ? -7.413 -1.757 -5.326 1.00 96.12 80 VAL A N 1
ATOM 578 C CA . VAL A 1 80 ? -6.083 -1.252 -5.669 1.00 96.12 80 VAL A CA 1
ATOM 579 C C . VAL A 1 80 ? -6.111 -0.735 -7.097 1.00 96.12 80 VAL A C 1
ATOM 581 O O . VAL A 1 80 ? -6.396 -1.485 -8.028 1.00 96.12 80 VAL A O 1
ATOM 584 N N . GLU A 1 81 ? -5.794 0.542 -7.252 1.00 97.06 81 GLU A N 1
ATOM 585 C CA . GLU A 1 81 ? -5.648 1.215 -8.542 1.00 97.06 81 GLU A CA 1
ATOM 586 C C . GLU A 1 81 ? -4.180 1.580 -8.714 1.00 97.06 81 GLU A C 1
ATOM 588 O O . GLU A 1 81 ? -3.567 2.067 -7.766 1.00 97.06 81 GLU A O 1
ATOM 593 N N . TRP A 1 82 ? -3.590 1.324 -9.879 1.00 95.50 82 TRP A N 1
ATOM 594 C CA . TRP A 1 82 ? -2.172 1.592 -10.106 1.00 95.50 82 TRP A CA 1
ATOM 595 C C . TRP A 1 82 ? -1.839 1.710 -11.590 1.00 95.50 82 TRP A C 1
ATOM 597 O O . TRP A 1 82 ? -2.562 1.197 -12.444 1.00 95.50 82 TRP A O 1
ATOM 607 N N . GLU 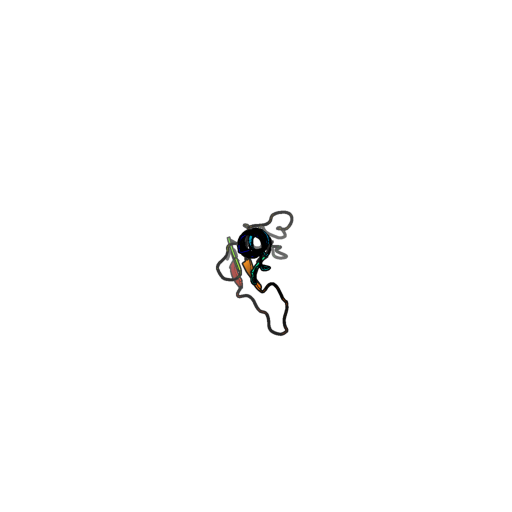A 1 83 ? -0.708 2.350 -11.868 1.00 95.69 83 GLU A N 1
ATOM 608 C CA . GLU A 1 83 ? -0.125 2.481 -13.201 1.00 95.69 83 GLU A CA 1
ATOM 609 C C . GLU A 1 83 ? 1.390 2.265 -13.123 1.00 95.69 83 GLU A C 1
ATOM 611 O O . GLU A 1 83 ? 2.041 2.722 -12.179 1.00 95.69 83 GLU A O 1
ATOM 616 N N . LYS A 1 84 ? 1.959 1.585 -14.123 1.00 93.94 84 LYS A N 1
ATOM 617 C CA . LYS A 1 84 ? 3.411 1.500 -14.325 1.00 93.94 84 LYS A CA 1
ATOM 618 C C . LYS A 1 84 ? 3.856 2.307 -15.534 1.00 93.94 84 LYS A C 1
ATOM 620 O O . LYS A 1 84 ? 3.072 2.499 -16.462 1.00 93.94 84 LYS A O 1
ATOM 625 N N . ASP A 1 85 ? 5.143 2.635 -15.559 1.00 89.50 85 ASP A N 1
ATOM 626 C CA . ASP A 1 85 ? 5.827 3.042 -16.785 1.00 89.50 85 ASP A CA 1
ATOM 627 C C . ASP A 1 85 ? 5.500 2.068 -17.938 1.00 89.50 85 ASP A C 1
ATOM 629 O O . ASP A 1 85 ? 5.507 0.850 -17.694 1.00 89.50 85 ASP A O 1
ATOM 633 N N . PRO A 1 86 ? 5.210 2.571 -19.158 1.00 83.56 86 PRO A N 1
ATOM 634 C CA . PRO A 1 86 ? 4.834 1.762 -20.322 1.00 83.56 86 PRO A CA 1
ATOM 635 C C . PRO A 1 86 ? 5.720 0.525 -20.539 1.00 83.56 86 PRO A C 1
ATOM 637 O O . PRO A 1 86 ? 6.958 0.672 -20.620 1.00 83.56 86 PRO A O 1
#